Protein AF-A0A5Z0R7N5-F1 (afdb_monomer)

Secondary structure (DSSP, 8-state):
----------TT-----------------HHHHHHHHHHTTS--TTEEE-TTT--EEEGGG-EEEEEEEEETTEEEEEEEEESSHHHHHHHHHHT--

Solvent-accessible surface area (backbone atoms only — not comparable to full-atom values): 6366 Å² total; per-residue (Å²): 141,82,85,88,76,88,81,78,76,73,93,76,80,70,83,74,69,78,72,77,74,78,71,82,79,67,98,65,66,74,68,59,53,55,53,51,56,57,54,70,66,60,60,64,89,59,46,42,59,17,74,68,80,60,46,76,37,51,61,91,69,49,38,76,45,75,40,64,42,60,60,88,91,46,78,48,76,46,78,46,46,20,81,36,72,67,46,49,54,54,48,40,62,71,43,73,116

Structure (mmCIF, N/CA/C/O backbone):
data_AF-A0A5Z0R7N5-F1
#
_entry.id   AF-A0A5Z0R7N5-F1
#
loop_
_atom_site.group_PDB
_atom_site.id
_atom_site.type_symbol
_atom_site.label_atom_id
_atom_site.label_alt_id
_atom_site.label_comp_id
_atom_site.label_asym_id
_atom_site.label_entity_id
_atom_site.label_seq_id
_atom_site.pdbx_PDB_ins_code
_atom_site.Cartn_x
_atom_site.Cartn_y
_atom_site.Cartn_z
_atom_site.occupancy
_atom_site.B_iso_or_equiv
_atom_site.auth_seq_id
_atom_site.auth_comp_id
_atom_site.auth_asym_id
_atom_site.auth_atom_id
_atom_site.pdbx_PDB_model_num
ATOM 1 N N . MET A 1 1 ? 7.668 -64.465 24.817 1.00 36.88 1 MET A N 1
ATOM 2 C CA . MET A 1 1 ? 8.112 -63.389 23.899 1.00 36.88 1 MET A CA 1
ATOM 3 C C . MET A 1 1 ? 7.540 -63.740 22.531 1.00 36.88 1 MET A C 1
ATOM 5 O O . MET A 1 1 ? 7.854 -64.827 22.087 1.00 36.88 1 MET A O 1
ATOM 9 N N . GLN A 1 2 ? 6.626 -63.035 21.863 1.00 40.69 2 GLN A N 1
ATOM 10 C CA . GLN A 1 2 ? 5.998 -61.707 21.966 1.00 40.69 2 GLN A CA 1
ATOM 11 C C . GLN A 1 2 ? 4.474 -61.909 21.737 1.00 40.69 2 GLN A C 1
ATOM 13 O O . GLN A 1 2 ? 4.096 -62.613 20.811 1.00 40.69 2 GLN A O 1
ATOM 18 N N . ILE A 1 3 ? 3.605 -61.654 22.719 1.00 42.06 3 ILE A N 1
ATOM 19 C CA . ILE A 1 3 ? 2.702 -60.485 22.855 1.00 42.06 3 ILE A CA 1
ATOM 20 C C . ILE A 1 3 ? 1.896 -60.148 21.577 1.00 42.06 3 ILE A C 1
ATOM 22 O O . ILE A 1 3 ? 2.408 -59.554 20.635 1.00 42.06 3 ILE A O 1
ATOM 26 N N . PHE A 1 4 ? 0.616 -60.539 21.619 1.00 35.44 4 PHE A N 1
ATOM 27 C CA . PHE A 1 4 ? -0.530 -60.086 20.817 1.00 35.44 4 PHE A CA 1
ATOM 28 C C . PHE A 1 4 ? -0.661 -58.554 20.819 1.00 35.44 4 PHE A C 1
ATOM 30 O O . PHE A 1 4 ? -0.483 -57.974 21.883 1.00 35.44 4 PHE A O 1
ATOM 37 N N . SER A 1 5 ? -1.096 -57.944 19.705 1.00 38.59 5 SER A N 1
ATOM 38 C CA . SER A 1 5 ? -2.391 -57.230 19.617 1.00 38.59 5 SER A CA 1
ATOM 39 C C . SER A 1 5 ? -2.431 -56.181 18.498 1.00 38.59 5 SER A C 1
ATOM 41 O O . SER A 1 5 ? -1.617 -55.259 18.460 1.00 38.59 5 SER A O 1
ATOM 43 N N . ASP A 1 6 ? -3.438 -56.332 17.632 1.00 48.44 6 ASP A N 1
ATOM 44 C CA . ASP A 1 6 ? -4.282 -55.267 17.079 1.00 48.44 6 ASP A CA 1
ATOM 45 C C . ASP A 1 6 ? -3.952 -53.840 17.547 1.00 48.44 6 ASP A C 1
ATOM 47 O O . ASP A 1 6 ? -4.216 -53.479 18.691 1.00 48.44 6 ASP A O 1
ATOM 51 N N . TRP A 1 7 ? -3.502 -52.990 16.624 1.00 41.62 7 TRP A N 1
ATOM 52 C CA . TRP A 1 7 ? -3.572 -51.535 16.787 1.00 41.62 7 TRP A CA 1
ATOM 53 C C . TRP A 1 7 ? -4.466 -50.933 15.703 1.00 41.62 7 TRP A C 1
ATOM 55 O O . TRP A 1 7 ? -4.057 -50.125 14.872 1.00 41.62 7 TRP A O 1
ATOM 65 N N . ARG A 1 8 ? -5.742 -51.332 15.741 1.00 43.84 8 ARG A N 1
ATOM 66 C CA . ARG A 1 8 ? -6.846 -50.468 15.320 1.00 43.84 8 ARG A CA 1
ATOM 67 C C . ARG A 1 8 ? -6.893 -49.312 16.319 1.00 43.84 8 ARG A C 1
ATOM 69 O O . ARG A 1 8 ? -7.381 -49.482 17.431 1.00 43.84 8 ARG A O 1
ATOM 76 N N . LEU A 1 9 ? -6.338 -48.164 15.942 1.00 46.81 9 LEU A N 1
ATOM 77 C CA . LEU A 1 9 ? -6.428 -46.944 16.742 1.00 46.81 9 LEU A CA 1
ATOM 78 C C . LEU A 1 9 ? -7.914 -46.611 17.001 1.00 46.81 9 LEU A C 1
ATOM 80 O O . LEU A 1 9 ? -8.694 -46.567 16.042 1.00 46.81 9 LEU A O 1
ATOM 84 N N . PRO A 1 10 ? -8.335 -46.420 18.265 1.00 44.91 10 PRO A N 1
ATOM 85 C CA . PRO A 1 10 ? -9.700 -46.034 18.594 1.00 44.91 10 PRO A CA 1
ATOM 86 C C . PRO A 1 10 ? -9.976 -44.618 18.078 1.00 44.91 10 PRO A C 1
ATOM 88 O O . PRO A 1 10 ? -9.175 -43.704 18.249 1.00 44.91 10 PRO A O 1
ATOM 91 N N . ALA A 1 11 ? -11.133 -44.428 17.444 1.00 53.78 11 ALA A N 1
ATOM 92 C CA . ALA A 1 11 ? -11.590 -43.154 16.888 1.00 53.78 11 ALA A CA 1
ATOM 93 C C . ALA A 1 11 ? -12.020 -42.134 17.971 1.00 53.78 11 ALA A C 1
ATOM 95 O O . ALA A 1 11 ? -13.002 -41.419 17.782 1.00 53.78 11 ALA A O 1
ATOM 96 N N . SER A 1 12 ? -11.344 -42.095 19.124 1.00 54.53 12 SER A N 1
ATOM 97 C CA . SER A 1 12 ? -11.754 -41.291 20.284 1.00 54.53 12 SER A CA 1
ATOM 98 C C . SER A 1 12 ? -11.027 -39.956 20.434 1.00 54.53 12 SER A C 1
ATOM 100 O O . SER A 1 12 ? -11.502 -39.118 21.192 1.00 54.53 12 SER A O 1
ATOM 102 N N . ASP A 1 13 ? -9.942 -39.709 19.693 1.00 49.44 13 ASP A N 1
ATOM 103 C CA . ASP A 1 13 ? -9.049 -38.577 20.001 1.00 49.44 13 ASP A CA 1
ATOM 104 C C . ASP A 1 13 ? -8.961 -37.535 18.873 1.00 49.44 13 ASP A C 1
ATOM 106 O O . ASP A 1 13 ? -7.992 -36.783 18.771 1.00 49.44 13 ASP A O 1
ATOM 110 N N . ILE A 1 14 ? -9.989 -37.441 18.023 1.00 55.59 14 ILE A N 1
ATOM 111 C CA . ILE A 1 14 ? -10.194 -36.228 17.223 1.0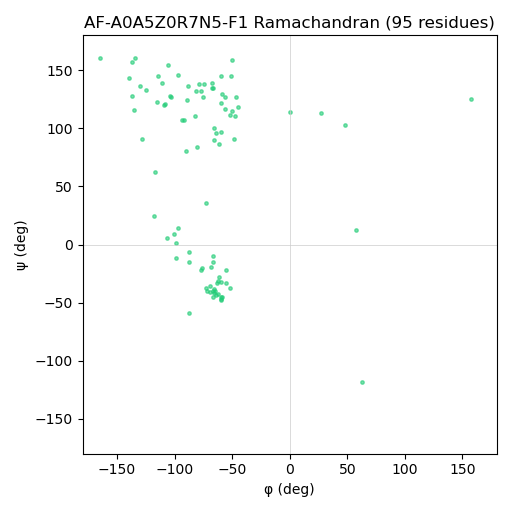0 55.59 14 ILE A CA 1
ATOM 112 C C . ILE A 1 14 ? -10.922 -35.239 18.136 1.00 55.59 14 ILE A C 1
ATOM 114 O O . ILE A 1 1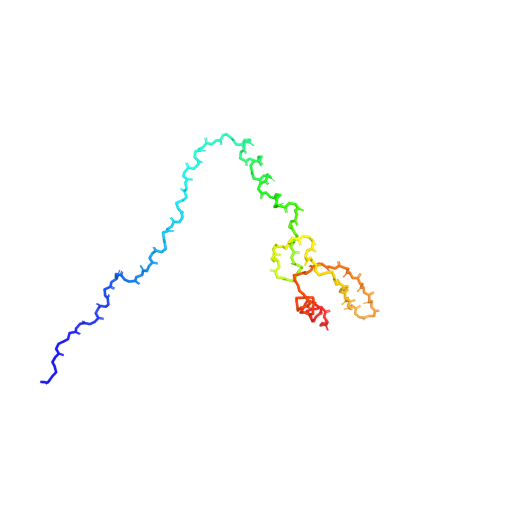4 ? -12.101 -35.467 18.423 1.00 55.59 14 ILE A O 1
ATOM 118 N N . PRO A 1 15 ? -10.302 -34.130 18.586 1.00 50.56 15 PRO A N 1
ATOM 119 C CA . PRO A 1 15 ? -11.074 -33.043 19.154 1.00 50.56 15 PRO A CA 1
ATOM 120 C C . PRO A 1 15 ? -11.953 -32.493 18.031 1.00 50.56 15 PRO A C 1
ATOM 122 O O . PRO A 1 15 ? -11.525 -31.682 17.207 1.00 50.56 15 PRO A O 1
ATOM 125 N N . ALA A 1 16 ? -13.198 -32.961 17.977 1.00 55.16 16 ALA A N 1
ATOM 126 C CA . ALA A 1 16 ? -14.250 -32.275 17.266 1.00 55.16 16 ALA A CA 1
ATOM 127 C C . ALA A 1 16 ? -14.358 -30.902 17.928 1.00 55.16 16 ALA A C 1
ATOM 129 O O . ALA A 1 16 ? -14.959 -30.751 18.991 1.00 55.16 16 ALA A O 1
ATOM 130 N N . SER A 1 17 ? -13.712 -29.898 17.326 1.00 54.09 17 SER A N 1
ATOM 131 C CA . SER A 1 17 ? -14.023 -28.508 17.630 1.00 54.09 17 SER A CA 1
ATOM 132 C C . SER A 1 17 ? -15.543 -28.391 17.609 1.00 54.09 17 SER A C 1
ATOM 134 O O . SER A 1 17 ? -16.145 -28.836 16.625 1.00 54.09 17 SER A O 1
ATOM 136 N N . PRO A 1 18 ? -16.183 -27.856 18.663 1.00 45.88 18 PRO A N 1
ATOM 137 C CA . PRO A 1 18 ? -17.620 -27.686 18.641 1.00 45.88 18 PRO A CA 1
ATOM 138 C C . PRO A 1 18 ? -17.935 -26.849 17.408 1.00 45.88 18 PRO A C 1
ATOM 140 O O . PRO A 1 18 ? -17.463 -25.717 17.268 1.00 45.88 18 PRO A O 1
ATOM 143 N N . ALA A 1 19 ? -18.677 -27.449 16.476 1.00 47.06 19 ALA A N 1
ATOM 144 C CA . ALA A 1 19 ? -19.259 -26.731 15.365 1.00 47.06 19 ALA A CA 1
ATOM 145 C C . ALA A 1 19 ? -19.966 -25.530 15.986 1.00 47.06 19 ALA A C 1
ATOM 147 O O . ALA A 1 19 ? -20.882 -25.708 16.794 1.00 47.06 19 ALA A O 1
ATOM 148 N N . LYS A 1 20 ? -19.487 -24.312 15.689 1.00 53.84 20 LYS A N 1
ATOM 149 C CA . LYS A 1 20 ? -20.189 -23.094 16.087 1.00 53.84 20 LYS A CA 1
ATOM 150 C C . LYS A 1 20 ? -21.607 -23.282 15.589 1.00 53.84 20 LYS A C 1
ATOM 152 O O . LYS A 1 20 ? -21.818 -23.377 14.381 1.00 53.84 20 LYS A O 1
ATOM 157 N N . GLN A 1 21 ? -22.524 -23.445 16.539 1.00 53.62 21 GLN A N 1
ATOM 158 C CA . GLN A 1 21 ? -23.934 -23.645 16.286 1.00 53.62 21 GLN A CA 1
ATOM 159 C C . GLN A 1 21 ? -24.338 -22.577 15.280 1.00 53.62 21 GLN A C 1
ATOM 161 O O . GLN A 1 21 ? -24.303 -21.383 15.581 1.00 53.62 21 GLN A O 1
ATOM 166 N N . GLN A 1 22 ? -24.642 -23.004 14.057 1.00 50.19 22 GLN A N 1
ATOM 167 C CA . GLN A 1 22 ? -25.354 -22.168 13.113 1.00 50.19 22 GLN A CA 1
ATOM 168 C C . GLN A 1 22 ? -26.728 -21.993 13.745 1.00 50.19 22 GLN A C 1
ATOM 170 O O . GLN A 1 22 ? -27.601 -22.850 13.614 1.00 50.19 22 GLN A O 1
ATOM 175 N N . THR A 1 23 ? -26.878 -20.950 14.560 1.00 45.50 23 THR A N 1
ATOM 176 C CA . THR A 1 23 ? -28.153 -20.638 15.181 1.00 45.50 23 THR A CA 1
ATOM 177 C C . THR A 1 23 ? -29.133 -20.406 14.048 1.00 45.50 23 THR A C 1
ATOM 179 O O . THR A 1 23 ? -28.914 -19.596 13.146 1.00 45.50 23 THR A O 1
ATOM 182 N N . ALA A 1 24 ? -30.193 -21.205 14.059 1.00 50.88 24 ALA A N 1
ATOM 183 C CA . ALA A 1 24 ? -31.297 -21.109 13.135 1.00 50.88 24 ALA A CA 1
ATOM 184 C C . ALA A 1 24 ? -31.966 -19.737 13.302 1.00 50.88 24 ALA A C 1
ATOM 186 O O . ALA A 1 24 ? -32.929 -19.581 14.051 1.00 50.88 24 ALA A O 1
ATOM 187 N N . ILE A 1 25 ? -31.466 -18.718 12.605 1.00 48.53 25 ILE A N 1
ATOM 188 C CA . ILE A 1 25 ? -32.150 -17.432 12.489 1.00 48.53 25 ILE A CA 1
ATOM 189 C C . ILE A 1 25 ? -33.226 -17.581 11.415 1.00 48.53 25 ILE A C 1
ATOM 191 O O . ILE A 1 25 ? -33.022 -17.335 10.231 1.00 48.53 25 ILE A O 1
ATOM 195 N N . ASN A 1 26 ? -34.356 -18.112 11.880 1.00 52.03 26 ASN A N 1
ATOM 196 C CA . ASN A 1 26 ? -35.717 -17.671 11.595 1.00 52.03 26 ASN A CA 1
ATOM 197 C C . ASN A 1 26 ? -35.920 -16.960 10.238 1.00 52.03 26 ASN A C 1
ATOM 199 O O . ASN A 1 26 ? -35.450 -15.843 10.014 1.00 52.03 26 ASN A O 1
ATOM 203 N N . ARG A 1 27 ? -36.682 -17.618 9.356 1.00 51.56 27 ARG A N 1
ATOM 204 C CA . ARG A 1 27 ? -37.187 -17.119 8.069 1.00 51.56 27 ARG A CA 1
ATOM 205 C C . ARG A 1 27 ? -37.840 -15.727 8.224 1.00 51.56 27 ARG A C 1
ATOM 207 O O . ARG A 1 27 ? -39.038 -15.633 8.460 1.00 51.56 27 ARG A O 1
ATOM 214 N N . LYS A 1 28 ? -37.071 -14.644 8.057 1.00 50.94 28 LYS A N 1
ATOM 215 C CA . LYS A 1 28 ? -37.569 -13.253 8.011 1.00 50.94 28 LYS A CA 1
ATOM 216 C C . LYS A 1 28 ? -37.764 -12.771 6.559 1.00 50.94 28 LYS A C 1
ATOM 218 O O . LYS A 1 28 ? -36.995 -13.178 5.685 1.00 50.94 28 LYS A O 1
ATOM 223 N N . PRO A 1 29 ? -38.778 -11.921 6.285 1.00 53.72 29 PRO A N 1
ATOM 224 C CA . PRO A 1 29 ? -39.199 -11.545 4.931 1.00 53.72 29 PRO A CA 1
ATOM 225 C C . PRO A 1 29 ? -38.074 -10.871 4.132 1.00 53.72 29 PRO A C 1
ATOM 227 O O . PRO A 1 29 ? -37.252 -10.132 4.679 1.00 53.72 29 PRO A O 1
ATOM 230 N N . GLY A 1 30 ? -38.039 -11.138 2.820 1.00 57.94 30 GLY A N 1
ATOM 231 C CA . GLY A 1 30 ? -36.879 -10.921 1.939 1.00 57.94 30 GLY A CA 1
ATOM 232 C C . GLY A 1 30 ? -36.288 -9.504 1.897 1.00 57.94 30 GLY A C 1
ATOM 233 O O . GLY A 1 30 ? -35.108 -9.353 1.584 1.00 57.94 30 GLY A O 1
ATOM 234 N N . LEU A 1 31 ? -37.055 -8.475 2.268 1.00 60.19 31 LEU A N 1
ATOM 235 C CA . LEU A 1 31 ? -36.575 -7.090 2.358 1.00 60.19 31 LEU A CA 1
ATOM 236 C C . LEU A 1 31 ? -35.582 -6.877 3.510 1.00 60.19 31 LEU A C 1
ATOM 238 O O . LEU A 1 31 ? -34.553 -6.231 3.323 1.00 60.19 31 LEU A O 1
ATOM 242 N N . ILE A 1 32 ? -35.831 -7.480 4.675 1.00 60.03 32 ILE A N 1
ATOM 243 C CA . ILE A 1 32 ? -34.974 -7.319 5.861 1.00 60.03 32 ILE A CA 1
ATOM 244 C C . ILE A 1 32 ? -33.623 -8.008 5.634 1.00 60.03 32 ILE A C 1
ATOM 246 O O . ILE A 1 32 ? -32.586 -7.484 6.033 1.00 60.03 32 ILE A O 1
ATOM 250 N N . ARG A 1 33 ? -33.618 -9.143 4.919 1.00 58.34 33 ARG A N 1
ATOM 251 C CA . ARG A 1 33 ? -32.391 -9.863 4.553 1.00 58.34 33 ARG A CA 1
ATOM 252 C C . ARG A 1 33 ? -31.476 -9.014 3.670 1.00 58.34 33 ARG A C 1
ATOM 254 O O . ARG A 1 33 ? -30.283 -8.979 3.941 1.00 58.34 33 ARG A O 1
ATOM 261 N N . LYS A 1 34 ? -32.026 -8.293 2.680 1.00 59.84 34 LYS A N 1
ATOM 262 C CA . LYS A 1 34 ? -31.258 -7.370 1.821 1.00 59.84 34 LYS A CA 1
ATOM 263 C C . LYS A 1 34 ? -30.587 -6.266 2.637 1.00 59.84 34 LYS A C 1
ATOM 265 O O . LYS A 1 34 ? -29.397 -6.024 2.462 1.00 59.84 34 LYS A O 1
ATOM 270 N N . ILE A 1 35 ? -31.324 -5.642 3.555 1.00 65.44 35 ILE A N 1
ATOM 271 C C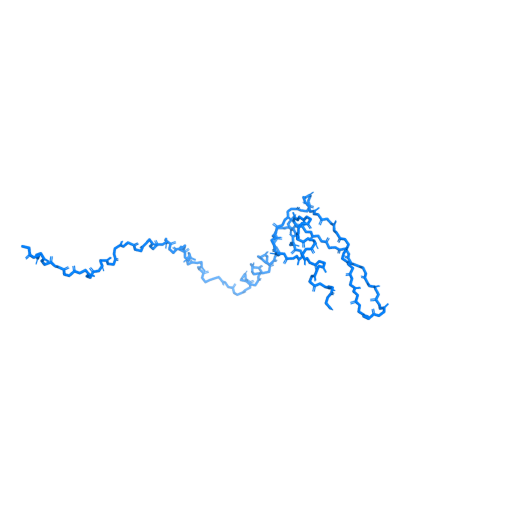A . ILE A 1 35 ? -30.795 -4.561 4.398 1.00 65.44 35 ILE A CA 1
ATOM 272 C C . ILE A 1 35 ? -29.717 -5.095 5.345 1.00 65.44 35 ILE A C 1
ATOM 274 O O . ILE A 1 35 ? -28.639 -4.515 5.416 1.00 65.44 35 ILE A O 1
ATOM 278 N N . TYR A 1 36 ? -29.951 -6.238 6.000 1.00 59.97 36 TYR A N 1
ATOM 279 C CA . TYR A 1 36 ? -28.935 -6.871 6.846 1.00 59.97 36 TYR A CA 1
ATOM 280 C C . TYR A 1 36 ? -27.668 -7.206 6.059 1.00 59.97 36 TYR A C 1
ATOM 282 O O . TYR A 1 36 ? -26.586 -6.865 6.519 1.00 59.97 36 TYR A O 1
ATOM 290 N N . THR A 1 37 ? -27.786 -7.778 4.852 1.00 59.09 37 THR A N 1
ATOM 291 C CA . THR A 1 37 ? -26.615 -8.060 4.006 1.00 59.09 37 THR A CA 1
ATOM 292 C C . THR A 1 37 ? -25.873 -6.800 3.572 1.00 59.09 37 THR A C 1
ATOM 294 O O . THR A 1 37 ? -24.656 -6.854 3.433 1.00 59.09 37 THR A O 1
ATOM 297 N N . LEU A 1 38 ? -26.569 -5.677 3.363 1.00 58.50 38 LEU A N 1
ATOM 298 C CA . LEU A 1 38 ? -25.952 -4.388 3.029 1.00 58.50 38 LEU A CA 1
ATOM 299 C C . LEU A 1 38 ? -25.233 -3.769 4.236 1.00 58.50 38 LEU A C 1
ATOM 301 O O . LEU A 1 38 ? -24.161 -3.195 4.078 1.00 58.50 38 LEU A O 1
ATOM 305 N N . LEU A 1 39 ? -25.789 -3.913 5.441 1.00 55.88 39 LEU A N 1
ATOM 306 C CA . LEU A 1 39 ? -25.181 -3.401 6.671 1.00 55.88 39 LEU A CA 1
ATOM 307 C C . LEU A 1 39 ? -23.949 -4.217 7.081 1.00 55.88 39 LEU A C 1
ATOM 309 O O . LEU A 1 39 ? -22.931 -3.627 7.421 1.00 55.88 39 LEU A O 1
ATOM 313 N N . THR A 1 40 ? -23.978 -5.550 6.954 1.00 53.94 40 THR A N 1
ATOM 314 C CA . THR A 1 40 ? -22.793 -6.402 7.198 1.00 53.94 40 THR A CA 1
ATOM 315 C C . THR A 1 40 ? -21.665 -6.209 6.183 1.00 53.94 40 THR A C 1
ATOM 317 O O . THR A 1 40 ? -20.553 -6.656 6.435 1.00 53.94 40 THR A O 1
ATOM 320 N N . GLN A 1 41 ? -21.924 -5.573 5.034 1.00 55.69 41 GLN A N 1
ATOM 321 C CA . GLN A 1 41 ? -20.876 -5.253 4.054 1.00 55.69 41 GLN A CA 1
ATOM 322 C C . GLN A 1 41 ? -20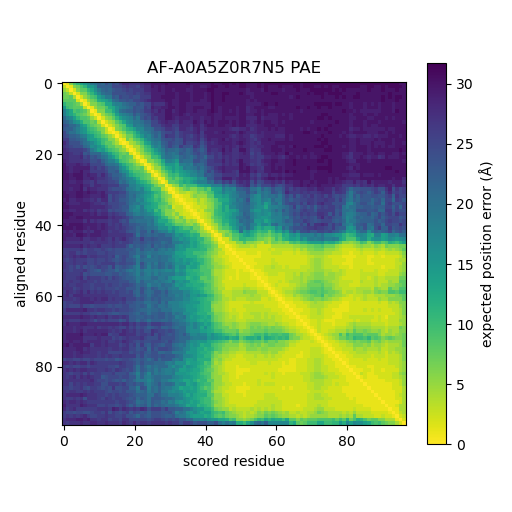.034 -4.043 4.465 1.00 55.69 41 GLN A C 1
ATOM 324 O O . GLN A 1 41 ? -18.904 -3.896 4.003 1.00 55.69 41 GLN A O 1
ATOM 329 N N . LYS A 1 42 ? -20.563 -3.175 5.330 1.00 56.16 42 LYS A N 1
ATOM 330 C CA . LYS A 1 42 ? -19.852 -2.004 5.832 1.00 56.16 42 L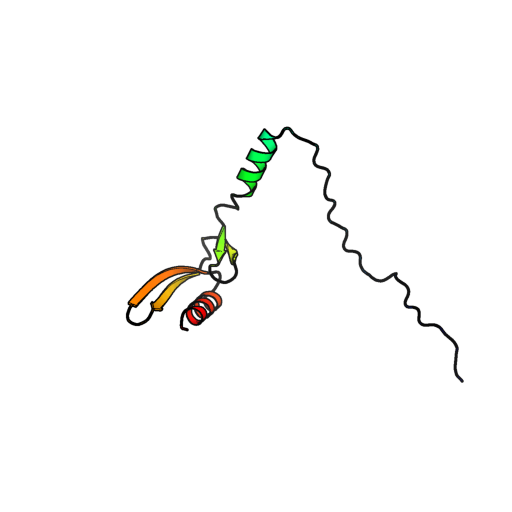YS A CA 1
ATOM 331 C C . LYS A 1 42 ? -19.115 -2.434 7.099 1.00 56.16 42 LYS A C 1
ATOM 333 O O . LYS A 1 42 ? -19.627 -2.277 8.200 1.00 56.16 42 LYS A O 1
ATOM 338 N N . GLY A 1 43 ? -17.959 -3.077 6.919 1.00 59.78 43 GLY A N 1
ATOM 339 C CA . GLY A 1 43 ? -17.033 -3.349 8.021 1.00 59.78 43 GLY A CA 1
ATOM 340 C C . GLY A 1 43 ? -16.755 -2.078 8.829 1.00 59.78 43 GLY A C 1
ATOM 341 O O . GLY A 1 43 ? -16.995 -0.973 8.334 1.00 59.78 43 GLY A O 1
ATOM 342 N N . ASP A 1 44 ? -16.301 -2.242 10.072 1.00 63.94 44 ASP A N 1
ATOM 343 C CA . ASP A 1 44 ? -16.078 -1.136 11.007 1.00 63.94 44 ASP A CA 1
ATOM 344 C C . ASP A 1 44 ? -15.350 0.027 10.307 1.00 63.94 44 ASP A C 1
ATOM 346 O O . ASP A 1 44 ? -14.237 -0.167 9.816 1.00 63.94 44 ASP A O 1
ATOM 350 N N . PRO A 1 45 ? -15.950 1.233 10.218 1.00 69.12 45 PRO A N 1
ATOM 351 C CA . PRO A 1 45 ? -15.442 2.319 9.372 1.00 69.12 45 PRO A CA 1
ATOM 352 C C . PRO A 1 45 ? -14.090 2.870 9.841 1.00 69.12 45 PRO A C 1
ATOM 354 O O . PRO A 1 45 ? -13.473 3.667 9.145 1.00 69.12 45 PRO A O 1
ATOM 357 N N . THR A 1 46 ? -13.649 2.459 11.027 1.00 78.69 46 THR A N 1
ATOM 358 C CA . THR A 1 46 ? -12.371 2.809 11.644 1.00 78.69 46 THR A CA 1
ATOM 359 C C . THR A 1 46 ? -11.242 1.862 11.241 1.00 78.69 46 THR A C 1
ATOM 361 O O . THR A 1 46 ? -10.071 2.178 11.471 1.00 78.69 46 THR A O 1
ATOM 364 N N . LEU A 1 47 ? -11.571 0.701 10.661 1.00 84.94 47 LEU A N 1
ATOM 365 C CA . LEU A 1 47 ? -10.602 -0.281 10.199 1.00 84.94 47 LEU A CA 1
ATOM 366 C C . LEU A 1 47 ? -10.465 -0.220 8.679 1.00 84.94 47 LEU A C 1
ATOM 368 O O . LEU A 1 47 ? -11.425 -0.366 7.925 1.00 84.94 47 LEU A O 1
ATOM 372 N N . ILE A 1 48 ? -9.225 -0.072 8.233 1.00 89.75 48 ILE A N 1
ATOM 373 C CA . ILE A 1 48 ? -8.846 -0.162 6.829 1.00 89.75 48 ILE A CA 1
ATOM 374 C C . ILE A 1 48 ? -8.122 -1.478 6.560 1.00 89.75 48 ILE A C 1
ATOM 376 O O . ILE A 1 48 ? -7.465 -2.033 7.439 1.00 89.75 48 ILE A O 1
ATOM 380 N N . ASN A 1 49 ? -8.172 -1.961 5.325 1.00 92.00 49 ASN A N 1
ATOM 381 C CA . ASN A 1 49 ? -7.449 -3.173 4.955 1.00 92.00 49 ASN A CA 1
ATOM 382 C C . ASN A 1 49 ? -6.019 -2.848 4.507 1.00 92.00 49 ASN A C 1
ATOM 384 O O . ASN A 1 49 ? -5.795 -1.930 3.721 1.00 92.00 49 ASN A O 1
ATOM 388 N N . CYS A 1 50 ? -5.054 -3.642 4.974 1.00 93.25 50 CYS A N 1
ATOM 389 C CA . CYS A 1 50 ? -3.678 -3.623 4.484 1.00 93.25 50 CYS A CA 1
ATOM 390 C C . CYS A 1 50 ? -3.646 -3.922 2.982 1.00 93.25 50 CYS A C 1
ATOM 392 O O . CYS A 1 50 ? -4.161 -4.967 2.575 1.00 93.25 50 CYS A O 1
ATOM 394 N N . ALA A 1 51 ? -2.971 -3.093 2.183 1.00 93.56 51 ALA A N 1
ATOM 395 C CA . ALA A 1 51 ? -2.878 -3.314 0.737 1.00 93.56 51 ALA A CA 1
ATOM 396 C C . ALA A 1 51 ? -2.215 -4.659 0.364 1.00 93.56 51 ALA A C 1
ATOM 398 O O . ALA A 1 51 ? -2.632 -5.294 -0.597 1.00 93.56 51 ALA A O 1
ATOM 399 N N . TYR A 1 52 ? -1.256 -5.140 1.169 1.00 94.19 52 TYR A N 1
ATOM 400 C CA . TYR A 1 52 ? -0.548 -6.402 0.912 1.00 94.19 52 TYR A CA 1
ATOM 401 C C . TYR A 1 52 ? -1.256 -7.633 1.507 1.00 94.19 52 TYR A C 1
ATOM 403 O O . TYR A 1 52 ? -1.602 -8.575 0.803 1.00 94.19 52 TYR A O 1
ATOM 411 N N . CYS A 1 53 ? -1.475 -7.657 2.828 1.00 92.62 53 CYS A N 1
ATOM 412 C CA . CYS A 1 53 ? -1.963 -8.856 3.529 1.00 92.62 53 CYS A CA 1
ATOM 413 C C . CYS A 1 53 ? -3.471 -8.858 3.820 1.00 92.62 53 CYS A C 1
ATOM 415 O O . CYS A 1 53 ? -3.950 -9.790 4.463 1.00 92.62 53 CYS A O 1
ATOM 417 N N . GLN A 1 54 ? -4.199 -7.813 3.406 1.00 91.75 54 GLN A N 1
ATOM 418 C CA . GLN A 1 54 ? -5.655 -7.655 3.562 1.00 91.75 54 GLN A CA 1
ATOM 419 C C . GLN A 1 54 ? -6.178 -7.720 5.008 1.00 91.75 54 GLN A C 1
ATOM 421 O O . GLN A 1 54 ? -7.382 -7.789 5.238 1.00 91.75 54 GLN A O 1
ATOM 426 N N . LYS A 1 55 ? -5.288 -7.657 6.006 1.00 90.69 55 LYS A N 1
ATOM 427 C CA . LYS A 1 55 ? -5.677 -7.551 7.416 1.00 90.69 55 LYS A CA 1
ATOM 428 C C . LYS A 1 55 ? -6.334 -6.202 7.678 1.00 90.69 55 LYS A C 1
ATOM 430 O O . LYS A 1 55 ? -5.827 -5.186 7.209 1.00 90.69 55 LYS A O 1
ATOM 435 N N . ALA A 1 56 ? -7.396 -6.210 8.471 1.00 91.25 56 ALA A N 1
ATOM 436 C CA . ALA A 1 56 ? -8.051 -5.004 8.947 1.00 91.25 56 ALA A CA 1
ATOM 437 C C . ALA A 1 56 ? -7.203 -4.355 10.067 1.00 91.25 56 ALA A C 1
ATOM 439 O O . ALA A 1 56 ? -6.797 -5.034 11.013 1.00 91.25 56 ALA A O 1
ATOM 440 N N . ILE A 1 57 ? -6.881 -3.069 9.925 1.00 90.94 57 ILE A N 1
ATOM 441 C CA . ILE A 1 57 ? -5.973 -2.284 10.775 1.00 90.94 57 ILE A CA 1
ATOM 442 C C . ILE A 1 57 ? -6.689 -0.985 11.157 1.00 90.94 57 ILE A C 1
ATOM 444 O O . ILE A 1 57 ? -7.281 -0.362 10.274 1.00 90.94 57 ILE A O 1
ATOM 448 N N . PRO A 1 58 ? -6.628 -0.533 12.419 1.00 89.56 58 PRO A N 1
ATOM 449 C CA . PRO A 1 58 ? -7.208 0.750 12.789 1.00 89.56 58 PRO A CA 1
ATOM 450 C C . PRO A 1 58 ? -6.428 1.894 12.141 1.00 89.56 58 PRO A C 1
ATOM 452 O O . PRO A 1 58 ? -5.194 1.893 12.188 1.00 89.56 58 PRO A O 1
ATOM 455 N N . GLU A 1 59 ? -7.143 2.865 11.567 1.00 87.19 59 GLU A N 1
ATOM 456 C CA . GLU A 1 59 ? -6.566 3.944 10.752 1.00 87.19 59 GLU A CA 1
ATOM 457 C C . GLU A 1 59 ? -5.415 4.700 11.446 1.00 87.19 59 GLU A C 1
ATOM 459 O O . GLU A 1 59 ? -4.402 4.994 10.811 1.00 87.19 59 GLU A O 1
ATOM 464 N N . GLU A 1 60 ? -5.513 4.910 12.759 1.00 85.75 60 GLU A N 1
ATOM 465 C CA . GLU A 1 60 ? -4.506 5.593 13.587 1.00 85.75 60 GLU A CA 1
ATOM 466 C C . GLU A 1 60 ? -3.134 4.897 13.610 1.00 85.75 60 GLU A C 1
ATOM 468 O O . GLU A 1 60 ? -2.107 5.548 13.782 1.00 85.75 60 GLU A O 1
ATOM 473 N N . THR A 1 61 ? -3.097 3.575 13.423 1.00 87.00 61 THR A N 1
ATOM 474 C CA . THR A 1 61 ? -1.857 2.770 13.490 1.00 87.00 61 THR A CA 1
ATOM 475 C C . THR A 1 61 ? -1.289 2.425 12.115 1.00 87.00 61 THR A C 1
ATOM 477 O O . THR A 1 61 ? -0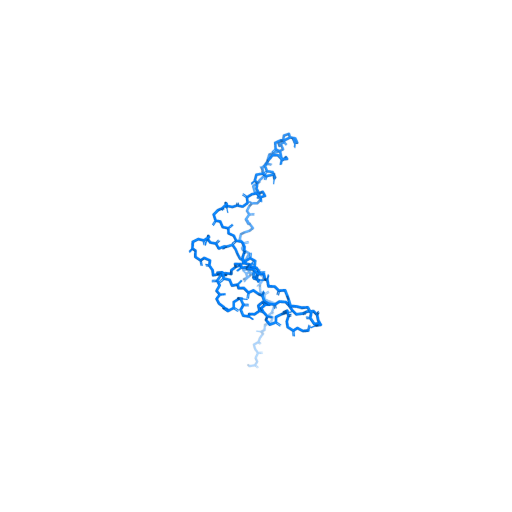.395 1.585 11.988 1.00 87.00 61 THR A O 1
ATOM 480 N N . THR A 1 62 ? -1.836 3.027 11.060 1.00 91.38 62 THR A N 1
ATOM 481 C CA . THR A 1 62 ? -1.504 2.639 9.691 1.00 91.38 62 THR A CA 1
ATOM 482 C C . THR A 1 62 ? -0.175 3.220 9.243 1.00 91.38 62 THR A C 1
ATOM 484 O O . THR A 1 62 ? 0.155 4.376 9.495 1.00 91.38 62 THR A O 1
ATOM 487 N N . TYR A 1 63 ? 0.602 2.393 8.550 1.00 92.69 63 TYR A N 1
ATOM 488 C CA . TYR A 1 63 ? 1.841 2.809 7.916 1.00 92.69 63 TYR A CA 1
ATOM 489 C C . TYR A 1 63 ? 1.552 3.198 6.468 1.00 92.69 63 TYR A C 1
ATOM 491 O O . TYR A 1 63 ? 1.281 2.331 5.636 1.00 92.69 63 TYR A O 1
ATOM 499 N N . GLU A 1 64 ? 1.584 4.492 6.167 1.00 94.69 64 GLU A N 1
ATOM 500 C CA . GLU A 1 64 ? 1.455 4.992 4.799 1.00 94.69 64 GLU A CA 1
ATOM 501 C C . GLU A 1 64 ? 2.802 4.899 4.069 1.00 94.69 64 GLU A C 1
ATOM 503 O O . GLU A 1 64 ? 3.843 5.296 4.598 1.00 94.69 64 GLU A O 1
ATOM 508 N N . TYR A 1 65 ? 2.788 4.354 2.854 1.00 94.19 65 TYR A N 1
ATOM 509 C CA . TYR A 1 65 ? 3.971 4.203 2.011 1.00 94.19 65 TYR A CA 1
ATOM 510 C C . TYR A 1 65 ? 3.637 4.514 0.550 1.00 94.19 65 TYR A C 1
ATOM 512 O O . TYR A 1 65 ? 2.544 4.210 0.066 1.00 94.19 65 TYR A O 1
ATOM 520 N N . GLU A 1 66 ? 4.578 5.141 -0.153 1.00 93.88 66 GLU A N 1
ATOM 521 C CA . GLU A 1 66 ? 4.462 5.457 -1.575 1.00 93.88 66 GLU A CA 1
ATOM 522 C C . GLU A 1 66 ? 5.060 4.313 -2.399 1.00 93.88 66 GLU A C 1
ATOM 524 O O . GLU A 1 66 ? 6.276 4.144 -2.450 1.00 93.88 66 GLU A O 1
ATOM 529 N N . LEU A 1 67 ? 4.194 3.528 -3.038 1.00 92.19 67 LEU A N 1
ATOM 530 C CA . LEU A 1 67 ? 4.594 2.519 -4.014 1.00 92.19 67 LEU A CA 1
ATOM 531 C C . LEU A 1 67 ? 5.010 3.180 -5.317 1.00 92.19 67 LEU A C 1
ATOM 533 O O . LEU A 1 67 ? 4.301 4.055 -5.832 1.00 92.19 67 LEU A O 1
ATOM 537 N N . ILE A 1 68 ? 6.093 2.675 -5.892 1.00 91.06 68 ILE A N 1
ATOM 538 C CA . ILE A 1 68 ? 6.585 3.072 -7.204 1.00 91.06 68 ILE A CA 1
ATOM 539 C C . ILE A 1 68 ? 6.312 1.926 -8.172 1.00 91.06 68 ILE A C 1
ATOM 541 O O . ILE A 1 68 ? 6.805 0.818 -7.989 1.00 91.06 68 I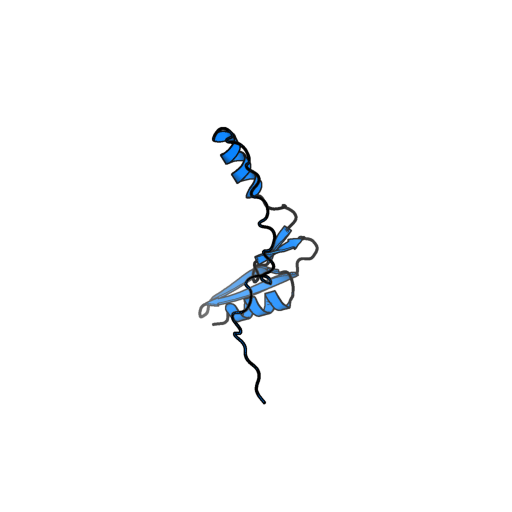LE A O 1
ATOM 545 N N . TYR A 1 69 ? 5.544 2.222 -9.212 1.00 88.50 69 TYR A N 1
ATOM 546 C CA . TYR A 1 69 ? 5.226 1.319 -10.307 1.00 88.50 69 TYR A CA 1
ATOM 547 C C . TYR A 1 69 ? 6.055 1.722 -11.519 1.00 88.50 69 TYR A C 1
ATOM 549 O O . TYR A 1 69 ? 6.024 2.888 -11.930 1.00 88.50 69 TYR A O 1
ATOM 557 N N . MET A 1 70 ? 6.764 0.766 -12.110 1.00 85.56 70 MET A N 1
ATOM 558 C CA . MET A 1 70 ? 7.538 0.982 -13.328 1.00 85.56 70 MET A CA 1
ATOM 559 C C . MET A 1 70 ? 6.938 0.137 -14.448 1.00 85.56 70 MET A C 1
ATOM 561 O O . MET A 1 70 ? 6.811 -1.073 -14.318 1.00 85.56 70 MET A O 1
ATOM 565 N N . HIS A 1 71 ? 6.546 0.776 -15.548 1.00 83.25 71 HIS A N 1
ATOM 566 C CA . HIS A 1 71 ? 6.066 0.088 -16.745 1.00 83.25 71 HIS A CA 1
ATOM 567 C C . HIS A 1 71 ? 6.847 0.600 -17.958 1.00 83.25 71 HIS A C 1
ATOM 569 O O . HIS A 1 71 ? 6.487 1.602 -18.586 1.00 83.25 71 HIS A O 1
ATOM 575 N N . GLY A 1 72 ? 7.955 -0.072 -18.274 1.00 83.62 72 GLY A N 1
ATOM 576 C CA . GLY A 1 72 ? 8.918 0.410 -19.266 1.00 83.62 72 GLY A CA 1
ATOM 577 C C . GLY A 1 72 ? 9.537 1.739 -18.824 1.00 83.62 72 GLY A C 1
ATOM 578 O O . GLY A 1 72 ? 10.177 1.812 -17.781 1.00 83.62 72 GLY A O 1
ATOM 579 N N . THR A 1 73 ? 9.329 2.806 -19.600 1.00 83.81 73 THR A N 1
ATOM 580 C CA . THR A 1 73 ? 9.819 4.161 -19.277 1.00 83.81 73 THR A CA 1
ATOM 581 C C . THR A 1 73 ? 8.863 4.971 -18.397 1.00 83.81 73 THR A C 1
ATOM 583 O O . THR A 1 73 ? 9.198 6.086 -17.998 1.00 83.81 73 THR A O 1
ATOM 586 N N . LEU A 1 74 ? 7.658 4.461 -18.123 1.00 87.56 74 LEU A N 1
ATOM 587 C CA . LEU A 1 74 ? 6.657 5.165 -17.327 1.00 87.56 74 LEU A CA 1
ATOM 588 C C . LEU A 1 74 ? 6.827 4.829 -15.847 1.00 87.56 74 LEU A C 1
ATOM 590 O O . LEU A 1 74 ? 6.775 3.663 -15.459 1.00 87.56 74 LEU A O 1
ATOM 594 N N . ILE A 1 75 ? 6.986 5.867 -15.026 1.00 89.81 75 ILE A N 1
ATOM 595 C CA . ILE A 1 75 ? 7.048 5.761 -13.568 1.00 89.81 75 ILE A CA 1
ATOM 596 C C . ILE A 1 75 ? 5.763 6.359 -13.000 1.00 89.81 75 ILE A C 1
ATOM 598 O O . ILE A 1 75 ? 5.479 7.540 -13.201 1.00 89.81 75 ILE A O 1
ATOM 602 N N . SER A 1 76 ? 4.997 5.547 -12.278 1.00 90.38 76 SER A N 1
ATOM 603 C CA . SER A 1 76 ? 3.803 5.966 -11.543 1.00 90.38 76 SER A CA 1
ATOM 604 C C . SER A 1 76 ? 4.034 5.789 -10.047 1.00 90.38 76 SER A C 1
ATOM 606 O O . SER A 1 76 ? 4.719 4.861 -9.623 1.00 90.38 76 SER A O 1
ATOM 608 N N . ARG A 1 77 ? 3.479 6.686 -9.232 1.00 92.38 77 ARG A N 1
ATOM 609 C CA . ARG A 1 77 ? 3.591 6.624 -7.773 1.00 92.38 77 ARG A CA 1
ATOM 610 C C . ARG A 1 77 ? 2.211 6.636 -7.143 1.00 92.38 77 ARG A C 1
ATOM 612 O O . ARG A 1 77 ? 1.366 7.449 -7.520 1.00 92.38 77 ARG A O 1
ATOM 619 N N . LYS A 1 78 ? 1.973 5.739 -6.187 1.00 93.00 78 LYS A N 1
ATOM 620 C CA . LYS A 1 78 ? 0.682 5.617 -5.502 1.00 93.00 78 LYS A CA 1
ATOM 621 C C . LYS A 1 78 ? 0.883 5.431 -4.007 1.00 93.00 78 LYS A C 1
ATOM 623 O O . LYS A 1 78 ? 1.580 4.519 -3.577 1.00 93.00 78 LYS A O 1
ATOM 628 N N . LYS A 1 79 ? 0.208 6.256 -3.210 1.00 94.44 79 LYS A N 1
ATOM 629 C CA . LYS A 1 79 ? 0.176 6.094 -1.756 1.00 94.44 79 LYS A CA 1
ATOM 630 C C . LYS A 1 79 ? -0.769 4.961 -1.370 1.00 94.44 79 LYS A C 1
ATOM 632 O O . LYS A 1 79 ? -1.893 4.888 -1.870 1.00 94.44 79 LYS A O 1
ATOM 637 N N . GLN A 1 80 ? -0.296 4.081 -0.500 1.00 94.50 80 GLN A N 1
ATOM 638 C CA . GLN A 1 80 ? -1.038 2.942 0.031 1.00 94.50 80 GLN A CA 1
ATOM 639 C C . GLN A 1 80 ? -0.799 2.822 1.537 1.00 94.50 80 GLN A C 1
ATOM 641 O O . GLN A 1 80 ? 0.201 3.313 2.064 1.00 94.50 80 GLN A O 1
ATOM 646 N N . LYS A 1 81 ? -1.730 2.167 2.236 1.00 95.06 81 LYS A N 1
ATOM 647 C CA . LYS A 1 81 ? -1.669 1.976 3.688 1.00 95.06 81 LYS A CA 1
ATOM 648 C C . LYS A 1 81 ? -1.411 0.507 4.042 1.00 95.06 81 LYS A C 1
ATOM 650 O O . LYS A 1 81 ? -1.993 -0.410 3.457 1.00 95.06 81 LYS A O 1
ATOM 655 N N . TYR A 1 82 ? -0.553 0.292 5.036 1.00 95.44 82 TYR A N 1
ATOM 656 C CA . TYR A 1 82 ? -0.049 -1.019 5.443 1.00 95.44 82 TYR A CA 1
ATOM 657 C C . TYR A 1 82 ? -0.085 -1.214 6.954 1.00 95.44 82 TYR A C 1
ATOM 659 O O . TYR A 1 82 ? -0.069 -0.259 7.724 1.00 95.44 82 TYR A O 1
ATOM 667 N N . CYS A 1 83 ? -0.040 -2.475 7.393 1.00 94.06 83 CYS A N 1
ATOM 668 C CA . CYS A 1 83 ? 0.130 -2.801 8.813 1.00 94.06 83 CYS A CA 1
ATOM 669 C C . CYS A 1 83 ? 1.576 -2.624 9.296 1.00 94.06 83 CYS A C 1
ATOM 671 O O . CYS A 1 83 ? 1.821 -2.604 10.496 1.00 94.06 83 CYS A O 1
ATOM 673 N N . SER A 1 84 ? 2.559 -2.618 8.388 1.00 95.12 84 SER A N 1
ATOM 674 C CA . SER A 1 84 ? 3.978 -2.504 8.738 1.00 95.12 84 SER A CA 1
ATOM 675 C C . SER A 1 84 ? 4.846 -2.155 7.530 1.00 95.12 84 SER A C 1
ATOM 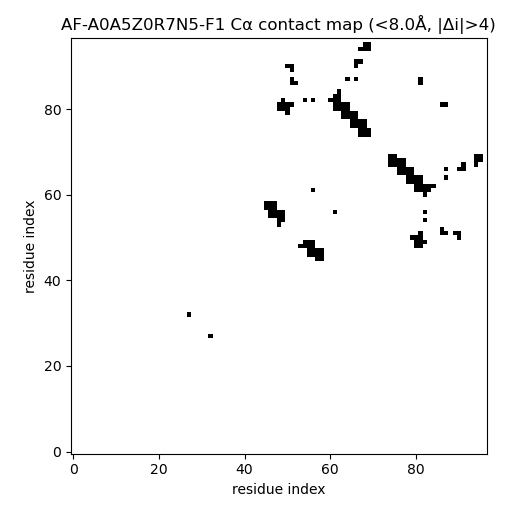677 O O . SER A 1 84 ? 4.488 -2.448 6.385 1.00 95.12 84 SER A O 1
ATOM 679 N N . LYS A 1 85 ? 6.055 -1.647 7.803 1.00 94.88 85 LYS A N 1
ATOM 680 C CA . LYS A 1 85 ? 7.106 -1.428 6.795 1.00 94.88 85 LYS A CA 1
ATOM 681 C C . LYS A 1 85 ? 7.452 -2.698 6.011 1.00 94.88 85 LYS A C 1
ATOM 683 O O . LYS A 1 85 ? 7.753 -2.628 4.825 1.00 94.88 85 LYS A O 1
ATOM 688 N N . ARG A 1 86 ? 7.378 -3.870 6.653 1.00 95.19 86 ARG A N 1
ATOM 689 C CA . ARG A 1 86 ? 7.653 -5.156 5.998 1.00 95.19 86 ARG A CA 1
ATOM 690 C C . ARG A 1 86 ? 6.646 -5.447 4.885 1.00 95.19 86 ARG A C 1
ATOM 692 O O . ARG A 1 86 ? 7.050 -5.862 3.809 1.00 95.19 86 ARG A O 1
ATOM 699 N N . CYS A 1 87 ? 5.359 -5.194 5.127 1.00 95.44 87 CYS A N 1
ATOM 700 C CA . CYS A 1 87 ? 4.325 -5.364 4.103 1.00 95.44 87 CYS A CA 1
ATOM 701 C C . CYS A 1 87 ? 4.497 -4.377 2.947 1.00 95.44 87 CYS A C 1
ATOM 703 O O . CYS A 1 87 ? 4.399 -4.795 1.803 1.00 95.44 87 CYS A O 1
ATOM 705 N N . ALA A 1 88 ? 4.827 -3.116 3.238 1.00 94.56 88 ALA A N 1
ATOM 706 C CA . ALA A 1 88 ? 5.112 -2.125 2.202 1.00 94.56 88 ALA A CA 1
ATOM 707 C C . ALA A 1 88 ? 6.300 -2.538 1.312 1.00 94.56 88 ALA A C 1
ATOM 709 O O . ALA A 1 88 ? 6.211 -2.496 0.092 1.00 94.56 88 ALA A O 1
ATOM 710 N N . SER A 1 89 ? 7.392 -3.015 1.921 1.00 94.25 89 SER A N 1
ATOM 711 C CA . SER A 1 89 ? 8.569 -3.492 1.184 1.00 94.25 89 SER A CA 1
ATOM 712 C C . SER A 1 89 ? 8.274 -4.730 0.337 1.00 94.25 89 SER A C 1
ATOM 714 O O . SER A 1 89 ? 8.763 -4.824 -0.782 1.00 94.25 89 SER A O 1
ATOM 716 N N . HIS A 1 90 ? 7.481 -5.675 0.849 1.00 94.38 90 HIS A N 1
ATOM 717 C CA . HIS A 1 90 ? 7.079 -6.852 0.078 1.00 94.38 90 HIS A CA 1
ATOM 718 C C . HIS A 1 90 ? 6.184 -6.485 -1.110 1.00 94.38 90 HIS A C 1
ATOM 720 O O . HIS A 1 90 ? 6.336 -7.063 -2.181 1.00 94.38 90 HIS A O 1
ATOM 726 N N . ASP A 1 91 ? 5.284 -5.520 -0.925 1.00 93.12 91 ASP A N 1
ATOM 727 C CA . ASP A 1 91 ? 4.405 -5.036 -1.988 1.00 93.12 91 ASP A CA 1
ATOM 728 C C . ASP A 1 91 ? 5.190 -4.308 -3.089 1.00 93.12 91 ASP A C 1
ATOM 730 O O . ASP A 1 91 ? 4.950 -4.531 -4.271 1.00 93.12 91 ASP A O 1
ATOM 734 N N . GLN A 1 92 ? 6.191 -3.506 -2.711 1.00 92.56 92 GLN A N 1
ATOM 735 C CA . GLN A 1 92 ? 7.098 -2.850 -3.656 1.00 92.56 92 GLN A CA 1
ATOM 736 C C . GLN A 1 92 ? 7.852 -3.877 -4.516 1.00 92.56 92 GLN A C 1
ATOM 738 O O . GLN A 1 92 ? 7.818 -3.785 -5.737 1.00 92.56 92 GLN A O 1
ATOM 743 N N . MET A 1 93 ? 8.432 -4.915 -3.902 1.00 91.62 93 MET A N 1
ATOM 744 C CA . MET A 1 93 ? 9.130 -5.981 -4.640 1.00 91.62 93 MET A CA 1
ATOM 745 C C . MET A 1 93 ? 8.208 -6.758 -5.592 1.00 91.62 93 MET A C 1
ATOM 747 O O . MET A 1 93 ? 8.657 -7.229 -6.632 1.00 91.62 93 MET A O 1
ATOM 751 N N . ALA A 1 94 ? 6.920 -6.901 -5.260 1.00 86.56 94 ALA A N 1
ATOM 752 C CA . ALA A 1 94 ? 5.955 -7.581 -6.126 1.00 86.56 94 ALA A CA 1
ATOM 753 C C . ALA A 1 94 ? 5.654 -6.806 -7.424 1.00 86.56 94 ALA A C 1
ATOM 755 O O . ALA A 1 94 ? 5.169 -7.402 -8.384 1.00 86.56 94 ALA A O 1
ATOM 75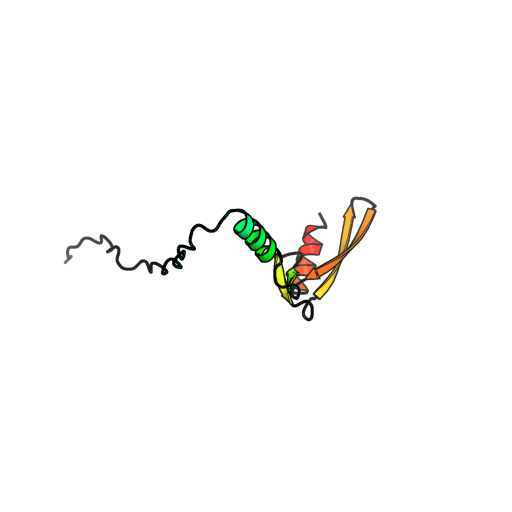6 N N . HIS A 1 95 ? 5.943 -5.502 -7.456 1.00 80.81 95 HIS A N 1
ATOM 757 C CA . HIS A 1 95 ? 5.677 -4.605 -8.584 1.00 80.81 95 HIS A CA 1
ATOM 758 C C . HIS A 1 95 ? 6.942 -4.193 -9.362 1.00 80.81 95 HIS A C 1
ATOM 760 O O . HIS A 1 95 ? 6.851 -3.362 -10.262 1.00 80.81 95 HIS A O 1
ATOM 766 N N . GLU A 1 96 ? 8.106 -4.760 -9.032 1.00 68.38 96 GLU A N 1
ATOM 767 C CA . GLU A 1 96 ? 9.403 -4.475 -9.672 1.00 68.38 96 GLU A CA 1
ATOM 768 C C . GLU A 1 96 ? 9.802 -5.496 -10.766 1.00 68.38 96 GLU A C 1
ATOM 770 O O . GLU A 1 96 ? 10.961 -5.516 -11.179 1.00 68.38 96 GLU A O 1
ATOM 775 N N . LEU A 1 97 ? 8.871 -6.341 -11.237 1.00 58.25 97 LEU A N 1
ATOM 776 C CA . LEU A 1 97 ? 9.113 -7.373 -12.266 1.00 58.25 97 LEU A CA 1
ATOM 777 C C . LEU A 1 97 ? 8.949 -6.873 -13.707 1.00 58.25 97 LEU A C 1
ATOM 779 O O . LEU A 1 97 ? 7.941 -6.186 -13.990 1.00 58.25 97 LEU A O 1
#

InterPro domains:
  IPR047842 YdaE-like [NF041288] (48-97)
  IPR047842 YdaE-like [PF27493] (48-95)

Sequence (97 aa):
MQIFSDWRLPASDIPASPAKQQTAINRKPGLIRKIYTLLTQKGDPTLINCAYCQKAIPEETTYEYELIYMHGTLISRKKQKYCSKRCASHDQMAHEL

Mean predicted aligned error: 16.93 Å

Nearest PDB structures (foldseek):
  1mhx-assembly1_A  TM=5.887E-01  e=6.634E+00  Finegoldia magna ATCC 29328
  7jil-assembly1_b  TM=2.404E-01  e=1.893E+00  Flavobacterium johnsoniae

Foldseek 3Di:
DDDDDDDPPDPPPDPPPPPPPPPPPDDDDPVVVVVVVVVVVPPDVQWDAAPQPGDTDGPVQWDWDWAWADDPPDIDIDIGTHNDPVSVVVVNVVRPD

Organism: Salmonella enterica (NCBI:txid28901)

pLDDT: mean 72.37, std 20.03, range [35.44, 95.44]

Radius of gyration: 25.38 Å; Cα contacts (8 Å, |Δi|>4): 84; chains: 1; bounding box: 49×70×43 Å